Protein AF-A0A932DVB8-F1 (afdb_monomer_lite)

pLDDT: mean 96.09, std 4.43, range [71.62, 98.88]

Structure (mmCIF, N/CA/C/O backbone):
data_AF-A0A932DVB8-F1
#
_entry.id   AF-A0A932DVB8-F1
#
loop_
_atom_site.group_PDB
_atom_site.id
_atom_site.type_symbol
_atom_site.label_atom_id
_atom_site.label_alt_id
_atom_site.label_comp_id
_atom_site.label_asym_id
_atom_site.label_entity_id
_atom_site.label_seq_id
_atom_site.pdbx_PDB_ins_code
_atom_site.Cartn_x
_atom_site.Cartn_y
_atom_site.Cartn_z
_atom_site.occupancy
_atom_site.B_iso_or_equiv
_atom_site.auth_seq_id
_atom_site.auth_comp_id
_atom_site.auth_asym_id
_atom_site.auth_atom_id
_atom_site.pdbx_PDB_model_num
ATOM 1 N N . MET A 1 1 ? -3.482 -15.335 -3.501 1.00 71.62 1 MET A N 1
ATOM 2 C CA . MET A 1 1 ? -4.452 -14.245 -3.249 1.00 71.62 1 MET A CA 1
ATOM 3 C C . MET A 1 1 ? -5.624 -14.721 -2.405 1.00 71.62 1 MET A C 1
ATOM 5 O O . MET A 1 1 ? -5.949 -14.005 -1.475 1.00 71.62 1 MET A O 1
ATOM 9 N N . ALA A 1 2 ? -6.146 -15.940 -2.614 1.00 80.81 2 ALA A N 1
ATOM 10 C CA . ALA A 1 2 ? -7.164 -16.548 -1.741 1.00 80.81 2 ALA A CA 1
ATOM 11 C C . ALA A 1 2 ? -6.871 -16.395 -0.232 1.00 80.81 2 ALA A C 1
ATOM 13 O O . ALA A 1 2 ? -7.730 -15.919 0.501 1.00 80.81 2 ALA A O 1
ATOM 14 N N . ASP A 1 3 ? -5.639 -16.679 0.205 1.00 92.38 3 ASP A N 1
ATOM 15 C CA . ASP A 1 3 ? -5.261 -16.559 1.623 1.00 92.38 3 ASP A CA 1
ATOM 16 C C . ASP A 1 3 ? -5.314 -15.115 2.146 1.00 92.38 3 ASP A C 1
ATOM 18 O O . ASP A 1 3 ? -5.703 -14.876 3.283 1.00 92.38 3 ASP A O 1
ATOM 22 N N . GLN A 1 4 ? -4.958 -14.134 1.311 1.00 96.31 4 GLN A N 1
ATOM 23 C CA . GLN A 1 4 ? -5.010 -12.720 1.686 1.00 96.31 4 GLN A CA 1
ATOM 24 C C . GLN A 1 4 ? -6.457 -12.271 1.905 1.00 96.31 4 GLN A C 1
ATOM 26 O O . GLN A 1 4 ? -6.768 -11.655 2.920 1.00 96.31 4 GLN A O 1
ATOM 31 N N . THR A 1 5 ? -7.352 -12.611 0.979 1.00 96.81 5 THR A N 1
ATOM 32 C CA . THR A 1 5 ? -8.772 -12.274 1.110 1.00 96.81 5 THR A CA 1
ATOM 33 C C . THR A 1 5 ? -9.396 -12.967 2.320 1.00 96.81 5 THR A C 1
ATOM 35 O O . THR A 1 5 ? -10.077 -12.302 3.088 1.00 96.81 5 THR A O 1
ATOM 38 N N . ALA A 1 6 ? -9.087 -14.248 2.555 1.00 97.25 6 ALA A N 1
ATOM 39 C CA . ALA A 1 6 ? -9.586 -14.984 3.717 1.00 97.25 6 ALA A CA 1
ATOM 40 C C . ALA A 1 6 ? -9.165 -14.334 5.048 1.00 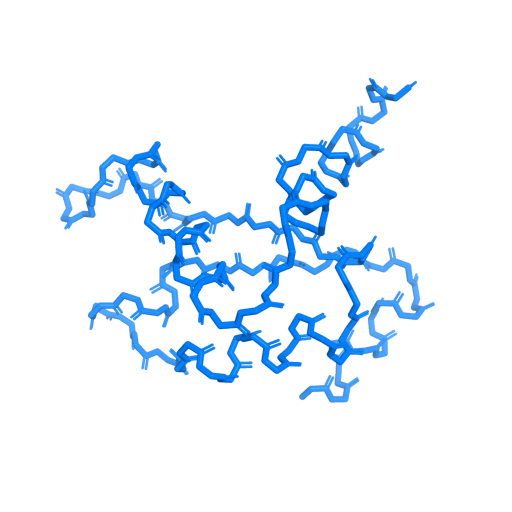97.25 6 ALA A C 1
ATOM 42 O O . ALA A 1 6 ? -10.007 -14.074 5.901 1.00 97.25 6 ALA A O 1
ATOM 43 N N . LEU A 1 7 ? -7.884 -13.978 5.197 1.00 97.88 7 LEU A N 1
ATOM 44 C CA . LEU A 1 7 ? -7.403 -13.268 6.388 1.00 97.88 7 LEU A CA 1
ATOM 45 C C . LEU A 1 7 ? -8.065 -11.893 6.543 1.00 97.88 7 LEU A C 1
ATOM 47 O O . LEU A 1 7 ? -8.409 -11.485 7.651 1.00 97.88 7 LEU A O 1
ATOM 51 N N . ALA A 1 8 ? -8.259 -11.175 5.436 1.00 97.62 8 ALA A N 1
ATOM 52 C CA . ALA A 1 8 ? -8.929 -9.881 5.444 1.00 97.62 8 ALA A CA 1
ATOM 53 C C . ALA A 1 8 ? -10.420 -9.991 5.819 1.00 97.62 8 ALA A C 1
ATOM 55 O O . ALA A 1 8 ? -10.962 -9.076 6.440 1.00 97.62 8 ALA A O 1
ATOM 56 N N . ASP A 1 9 ? -11.082 -11.096 5.472 1.00 97.38 9 ASP A N 1
ATOM 57 C CA . ASP A 1 9 ? -12.460 -11.399 5.879 1.00 97.38 9 ASP A CA 1
ATOM 58 C C . ASP A 1 9 ? -12.553 -11.732 7.380 1.00 97.38 9 ASP A C 1
ATOM 60 O O . ASP A 1 9 ? -13.554 -11.415 8.021 1.00 97.38 9 ASP A O 1
ATOM 64 N N . GLU A 1 10 ? -11.487 -12.281 7.970 1.00 97.75 10 GLU A N 1
ATOM 65 C CA . GLU A 1 10 ? -11.342 -12.480 9.421 1.00 97.75 10 GLU A CA 1
ATOM 66 C C . GLU A 1 10 ? -10.946 -11.197 10.182 1.00 97.75 10 GLU A C 1
ATOM 68 O O . GLU A 1 10 ? -10.812 -11.203 11.406 1.00 97.75 10 GLU A O 1
ATOM 73 N N . GLY A 1 11 ? -10.798 -10.071 9.476 1.00 96.44 11 GLY A N 1
ATOM 74 C CA . GLY A 1 11 ? -10.523 -8.759 10.063 1.00 96.44 11 GLY A CA 1
ATOM 75 C C . GLY A 1 11 ? -9.048 -8.363 10.092 1.00 96.44 11 GLY A C 1
ATOM 76 O O . GLY A 1 11 ? -8.717 -7.318 10.656 1.00 96.44 11 GLY A O 1
ATOM 77 N N . ALA A 1 12 ? -8.155 -9.142 9.474 1.00 97.44 12 ALA A N 1
ATOM 78 C CA . ALA A 1 12 ? -6.768 -8.726 9.310 1.00 97.44 12 ALA A CA 1
ATOM 79 C C . ALA A 1 12 ? -6.658 -7.518 8.364 1.00 97.44 12 ALA A C 1
ATOM 81 O O . ALA A 1 12 ? -7.365 -7.413 7.360 1.00 97.44 12 ALA A O 1
ATOM 82 N N . ILE A 1 13 ? -5.710 -6.627 8.653 1.00 98.00 13 ILE A N 1
ATOM 83 C CA . ILE A 1 13 ? -5.268 -5.593 7.716 1.00 98.00 13 ILE A CA 1
ATOM 84 C C . ILE A 1 13 ? -3.978 -6.068 7.063 1.00 98.00 13 ILE A C 1
ATOM 86 O O . ILE A 1 13 ? -3.046 -6.483 7.751 1.00 98.00 13 ILE A O 1
ATOM 90 N N . LEU A 1 14 ? -3.931 -6.024 5.734 1.00 97.94 14 LEU A N 1
ATOM 91 C CA . LEU A 1 14 ? -2.809 -6.560 4.981 1.00 97.94 14 LEU A CA 1
ATOM 92 C C . LEU A 1 14 ? -1.815 -5.482 4.588 1.00 97.94 14 LEU A C 1
ATOM 94 O O . LEU A 1 14 ? -2.137 -4.530 3.878 1.00 97.94 14 LEU A O 1
ATOM 98 N N . GLU A 1 15 ?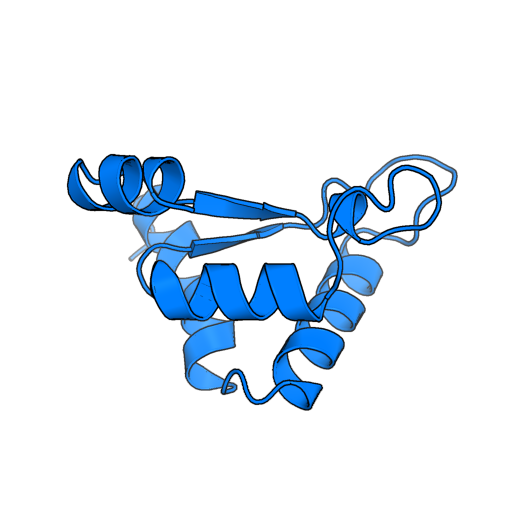 -0.570 -5.691 4.975 1.00 97.75 15 GLU A N 1
ATOM 99 C CA . GLU A 1 15 ? 0.538 -4.881 4.506 1.00 97.75 15 GLU A CA 1
ATOM 100 C C . GLU A 1 15 ? 0.843 -5.148 3.026 1.00 97.75 15 GLU A C 1
ATOM 102 O O . GLU A 1 15 ? 0.814 -6.283 2.537 1.00 97.75 15 GLU A O 1
ATOM 107 N N . LYS A 1 16 ? 1.133 -4.065 2.308 1.00 97.81 16 LYS A N 1
ATOM 108 C CA . LYS A 1 16 ? 1.709 -4.052 0.969 1.00 97.81 16 LYS A CA 1
ATOM 109 C C . LYS A 1 16 ? 3.075 -3.408 1.086 1.00 97.81 16 LYS A C 1
ATOM 111 O O . LYS A 1 16 ? 3.176 -2.218 1.371 1.00 97.81 16 LYS A O 1
ATOM 116 N N . ASP A 1 17 ? 4.100 -4.219 0.896 1.00 96.44 17 ASP A N 1
ATOM 117 C CA . ASP A 1 17 ? 5.477 -3.830 1.154 1.00 96.44 17 ASP A CA 1
ATOM 118 C C . ASP A 1 17 ? 6.222 -3.502 -0.148 1.00 96.44 17 ASP A C 1
ATOM 120 O O . ASP A 1 17 ? 6.338 -4.341 -1.049 1.00 96.44 17 ASP A O 1
ATOM 124 N N . MET A 1 18 ? 6.750 -2.278 -0.236 1.00 95.69 18 MET A N 1
ATOM 125 C CA . MET A 1 18 ? 7.582 -1.813 -1.350 1.00 95.69 18 MET A CA 1
ATOM 126 C C . MET A 1 18 ? 8.859 -2.644 -1.520 1.00 95.69 18 MET A C 1
ATOM 128 O O . MET A 1 18 ? 9.323 -2.810 -2.651 1.00 95.69 18 MET A O 1
ATOM 132 N N . ASN A 1 19 ? 9.445 -3.179 -0.445 1.00 95.06 19 ASN A N 1
ATOM 133 C CA . ASN A 1 19 ? 10.700 -3.923 -0.538 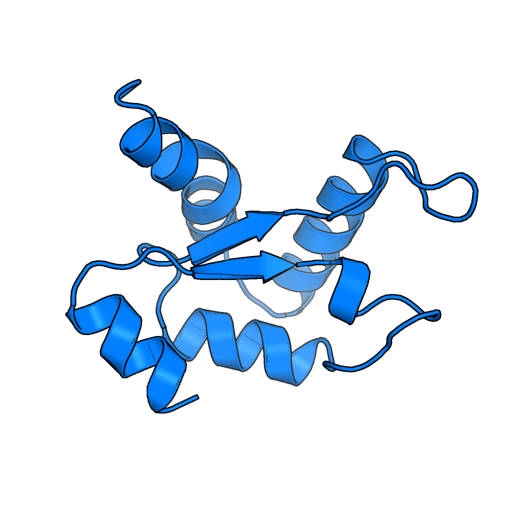1.00 95.06 19 ASN A CA 1
ATOM 134 C C . ASN A 1 19 ? 10.564 -5.176 -1.422 1.00 95.06 19 ASN A C 1
ATOM 136 O O . ASN A 1 19 ? 11.479 -5.504 -2.178 1.00 95.06 19 ASN A O 1
ATOM 140 N N . THR A 1 20 ? 9.375 -5.791 -1.460 1.00 95.50 20 THR A N 1
ATOM 141 C CA . THR A 1 20 ? 9.060 -6.919 -2.361 1.00 95.50 20 THR A CA 1
ATOM 142 C C . THR A 1 20 ? 9.129 -6.582 -3.856 1.00 95.50 20 THR A C 1
ATOM 144 O O . THR A 1 20 ? 9.373 -7.477 -4.671 1.00 95.50 20 THR A O 1
ATOM 147 N N . LEU A 1 21 ? 8.947 -5.307 -4.223 1.00 94.88 21 LEU A N 1
ATOM 148 C CA . LEU A 1 21 ? 9.062 -4.807 -5.599 1.00 94.88 21 LEU A CA 1
ATOM 149 C C . LEU A 1 21 ? 10.513 -4.462 -5.966 1.00 94.88 21 LEU A C 1
ATOM 151 O O . LEU A 1 21 ? 10.868 -4.421 -7.144 1.00 94.88 21 LEU A O 1
ATOM 155 N N . GLY A 1 22 ? 11.341 -4.165 -4.961 1.00 88.00 22 GLY A N 1
ATOM 156 C CA . GLY A 1 22 ? 12.698 -3.666 -5.135 1.00 88.00 22 GLY A CA 1
ATOM 157 C C . GLY A 1 22 ? 13.671 -4.729 -5.663 1.00 88.00 22 GLY A C 1
ATOM 158 O O . GLY A 1 22 ? 13.481 -5.918 -5.407 1.00 88.00 22 GLY A O 1
ATOM 159 N N . PRO A 1 23 ? 14.761 -4.326 -6.346 1.00 86.12 23 PRO A N 1
ATOM 160 C CA . PRO A 1 23 ? 15.722 -5.245 -6.958 1.00 86.12 23 PRO A CA 1
ATOM 161 C C . PRO A 1 23 ? 16.268 -6.368 -6.067 1.00 86.12 23 PRO A C 1
ATOM 163 O O . PRO A 1 23 ? 16.471 -7.459 -6.599 1.00 86.12 23 PRO A O 1
ATOM 166 N N . PRO A 1 24 ? 16.535 -6.168 -4.759 1.00 86.19 24 PRO A N 1
ATOM 167 C CA . PRO A 1 24 ? 17.174 -7.233 -3.997 1.00 86.19 24 PRO A CA 1
ATOM 168 C C . PRO A 1 24 ? 16.214 -8.370 -3.593 1.00 86.19 24 PRO A C 1
ATOM 170 O O . PRO A 1 24 ? 16.691 -9.431 -3.198 1.00 86.19 24 PRO A O 1
ATOM 173 N N . TRP A 1 25 ? 14.895 -8.197 -3.764 1.00 91.00 25 TRP A N 1
ATOM 174 C CA . TRP A 1 25 ? 13.890 -9.249 -3.568 1.00 91.00 25 TRP A CA 1
ATOM 175 C C . TRP A 1 25 ? 13.170 -9.554 -4.874 1.00 91.00 25 TRP A C 1
ATOM 177 O O . TRP A 1 25 ? 13.208 -10.691 -5.342 1.00 91.00 25 TRP A O 1
ATOM 187 N N . HIS A 1 26 ? 12.521 -8.538 -5.451 1.00 91.62 26 HIS A N 1
ATOM 188 C CA . HIS A 1 26 ? 11.767 -8.607 -6.702 1.00 91.62 26 HIS A CA 1
ATOM 189 C C . HIS A 1 26 ? 10.858 -9.849 -6.775 1.00 91.62 26 HIS A C 1
ATOM 191 O O . HIS A 1 26 ? 10.735 -10.519 -7.801 1.00 91.62 26 HIS A O 1
ATOM 197 N N . SER A 1 27 ? 10.250 -10.189 -5.636 1.00 95.56 27 SER A N 1
ATOM 198 C CA . SER A 1 27 ? 9.415 -11.377 -5.460 1.00 95.56 27 SER A CA 1
ATOM 199 C C . SER A 1 27 ? 7.976 -11.138 -5.917 1.00 95.56 27 SER A C 1
ATOM 201 O O . SER A 1 27 ? 7.221 -12.092 -6.113 1.00 95.56 27 SER A O 1
ATOM 203 N N . VAL A 1 28 ? 7.597 -9.872 -6.111 1.00 96.31 28 VAL A N 1
ATOM 204 C CA . VAL A 1 28 ? 6.276 -9.435 -6.564 1.00 96.31 28 VAL A CA 1
ATOM 205 C C . VAL A 1 28 ? 6.453 -8.391 -7.666 1.00 96.31 28 VAL A C 1
ATOM 207 O O . VAL A 1 28 ? 7.295 -7.503 -7.567 1.00 96.31 28 VAL A O 1
ATOM 210 N N . THR A 1 29 ? 5.651 -8.477 -8.728 1.00 96.81 29 THR A N 1
ATOM 211 C CA . THR A 1 29 ? 5.588 -7.420 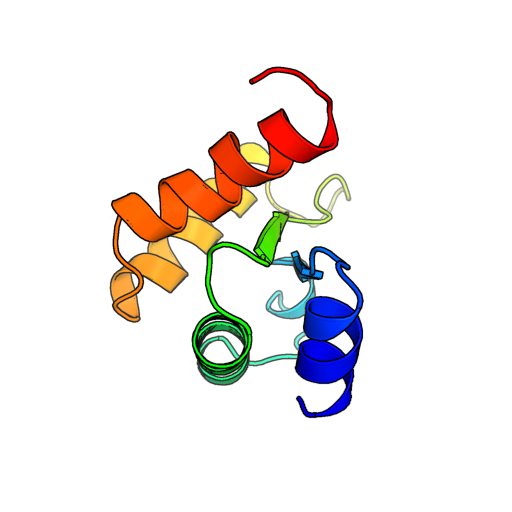-9.748 1.00 96.81 29 THR A CA 1
ATOM 212 C C . THR A 1 29 ? 4.618 -6.320 -9.324 1.00 96.81 29 THR A C 1
ATOM 214 O O . THR A 1 29 ? 3.659 -6.574 -8.592 1.00 96.81 29 THR A O 1
ATOM 217 N N . LEU A 1 30 ? 4.802 -5.101 -9.841 1.00 96.94 30 LEU A N 1
ATOM 218 C CA . LEU A 1 30 ? 3.875 -3.995 -9.576 1.00 96.94 30 LEU A CA 1
ATOM 219 C C . LEU A 1 30 ? 2.426 -4.350 -9.957 1.00 96.94 30 LEU A C 1
ATOM 221 O O . LEU A 1 30 ? 1.510 -4.112 -9.174 1.00 96.94 30 LEU A O 1
ATOM 225 N N . ASP A 1 31 ? 2.217 -4.989 -11.109 1.00 97.56 31 ASP A N 1
ATOM 226 C CA . ASP A 1 31 ? 0.887 -5.427 -11.551 1.00 97.56 31 ASP A CA 1
ATOM 227 C C . ASP A 1 31 ? 0.256 -6.425 -10.571 1.00 97.56 31 ASP A C 1
ATOM 229 O O . ASP A 1 31 ? -0.931 -6.329 -10.252 1.00 97.56 31 ASP A O 1
ATOM 233 N N . ALA A 1 32 ? 1.045 -7.375 -10.056 1.00 97.31 32 ALA A N 1
ATOM 234 C CA . ALA A 1 32 ? 0.571 -8.331 -9.062 1.00 97.31 32 ALA A CA 1
ATOM 235 C C . ALA A 1 32 ? 0.236 -7.642 -7.731 1.00 97.31 32 ALA A C 1
ATOM 237 O O . ALA A 1 32 ? -0.777 -7.975 -7.118 1.00 97.31 32 ALA A O 1
ATOM 238 N N . MET A 1 33 ? 1.032 -6.655 -7.311 1.00 97.94 33 MET A N 1
ATOM 239 C CA . MET A 1 33 ? 0.767 -5.843 -6.121 1.00 97.94 33 MET A CA 1
ATOM 240 C C . MET A 1 33 ? -0.549 -5.069 -6.251 1.00 97.94 33 MET A C 1
ATOM 242 O O . MET A 1 33 ? -1.412 -5.156 -5.378 1.00 97.94 33 MET A O 1
ATOM 246 N N . VAL A 1 34 ? -0.748 -4.364 -7.366 1.00 98.19 34 VAL A N 1
ATOM 247 C CA . VAL A 1 34 ? -1.964 -3.575 -7.616 1.00 98.19 34 VAL A CA 1
ATOM 248 C C . VAL A 1 34 ? -3.185 -4.480 -7.747 1.00 98.19 34 VAL A C 1
ATOM 250 O O . VAL A 1 34 ? -4.239 -4.176 -7.187 1.00 98.19 34 VAL A O 1
ATOM 253 N N . LYS A 1 35 ? -3.052 -5.637 -8.407 1.00 98.12 35 LYS A N 1
ATOM 254 C CA . LYS A 1 35 ? -4.109 -6.653 -8.426 1.00 98.12 35 LYS A CA 1
ATOM 255 C C . LYS A 1 35 ? -4.465 -7.111 -7.009 1.00 98.12 35 LYS A C 1
ATOM 257 O O . LYS A 1 35 ? -5.648 -7.193 -6.695 1.00 98.12 35 LYS A O 1
ATOM 262 N N . ALA A 1 36 ? -3.470 -7.344 -6.150 1.00 98.00 36 ALA A N 1
ATOM 263 C CA . ALA A 1 36 ? -3.692 -7.744 -4.760 1.00 98.00 36 ALA A CA 1
ATOM 264 C C . ALA A 1 36 ? -4.457 -6.671 -3.980 1.00 98.00 36 ALA A C 1
ATOM 266 O O . ALA A 1 36 ? -5.391 -6.992 -3.253 1.00 98.00 36 ALA A O 1
ATOM 267 N N . ILE A 1 37 ? -4.070 -5.401 -4.141 1.00 98.44 37 ILE A N 1
ATOM 268 C CA . ILE A 1 37 ? -4.747 -4.256 -3.518 1.00 98.44 37 ILE A CA 1
ATOM 269 C C . ILE A 1 37 ? -6.210 -4.194 -3.956 1.00 98.44 37 ILE A C 1
ATOM 271 O O . ILE A 1 37 ? -7.083 -4.008 -3.115 1.00 98.44 37 ILE A O 1
ATOM 275 N N . ARG A 1 38 ? -6.498 -4.380 -5.248 1.00 98.31 38 ARG A N 1
ATOM 276 C CA . ARG A 1 38 ? -7.873 -4.340 -5.770 1.00 98.31 38 ARG A CA 1
ATOM 277 C C . ARG A 1 38 ? -8.718 -5.527 -5.312 1.00 98.31 38 ARG A C 1
ATOM 279 O O . ARG A 1 38 ? -9.888 -5.342 -5.005 1.00 98.31 38 ARG A O 1
ATOM 286 N N . GLU A 1 39 ? -8.140 -6.725 -5.264 1.00 97.75 39 GLU A N 1
ATOM 287 C CA . GLU A 1 39 ? -8.841 -7.944 -4.840 1.00 97.75 39 GLU A CA 1
ATOM 288 C C . GLU A 1 39 ? -9.149 -7.930 -3.335 1.00 97.75 39 GLU A C 1
ATOM 290 O O . GLU A 1 39 ? -10.266 -8.234 -2.923 1.00 97.75 39 GLU A O 1
ATOM 295 N N . VAL A 1 40 ? -8.183 -7.511 -2.513 1.00 98.19 40 VAL A N 1
ATOM 296 C CA . VAL A 1 40 ? -8.362 -7.375 -1.059 1.00 98.19 40 VAL A CA 1
ATOM 297 C C . VAL A 1 40 ? -9.177 -6.126 -0.720 1.00 98.19 40 VAL A C 1
ATOM 299 O O . VAL A 1 40 ? -9.954 -6.130 0.228 1.00 98.19 40 VAL A O 1
ATOM 302 N N . GLY A 1 41 ? -9.060 -5.058 -1.496 1.00 98.25 41 GLY A N 1
ATOM 303 C CA . GLY A 1 41 ? -9.707 -3.778 -1.240 1.00 98.25 41 GLY A CA 1
ATOM 304 C C . GLY A 1 41 ? -8.816 -2.821 -0.427 1.00 98.25 41 GLY A C 1
ATOM 305 O O . GLY A 1 41 ? -8.273 -3.216 0.612 1.00 98.25 41 GLY A O 1
ATOM 306 N N . PRO A 1 42 ? -8.705 -1.537 -0.826 1.00 98.56 42 PRO A N 1
ATOM 307 C CA . PRO A 1 42 ? -7.862 -0.546 -0.147 1.00 98.56 42 PRO A CA 1
ATOM 308 C C . PRO A 1 42 ? -8.182 -0.343 1.341 1.00 98.56 42 PRO A C 1
ATOM 310 O O . PRO A 1 42 ? -7.274 -0.185 2.148 1.00 98.56 42 PRO A O 1
ATOM 313 N N . ALA A 1 43 ? -9.452 -0.435 1.750 1.00 98.31 43 ALA A N 1
ATOM 314 C CA . ALA A 1 43 ? -9.875 -0.307 3.154 1.00 98.31 43 ALA A CA 1
ATOM 315 C C . ALA A 1 43 ? -9.344 -1.419 4.087 1.00 98.31 43 ALA A C 1
ATOM 317 O O . ALA A 1 43 ? -9.473 -1.328 5.310 1.00 98.31 43 ALA A O 1
ATOM 318 N N . ARG A 1 44 ? -8.763 -2.477 3.511 1.00 98.31 44 ARG A N 1
ATOM 319 C CA . ARG A 1 44 ? -8.173 -3.619 4.221 1.00 98.31 44 ARG A CA 1
ATOM 320 C C . ARG A 1 44 ? -6.665 -3.734 3.985 1.00 98.31 44 ARG A C 1
ATOM 322 O O . ARG A 1 44 ? -6.075 -4.762 4.303 1.00 98.31 44 ARG A O 1
ATOM 329 N N . CYS A 1 45 ? -6.041 -2.694 3.428 1.00 98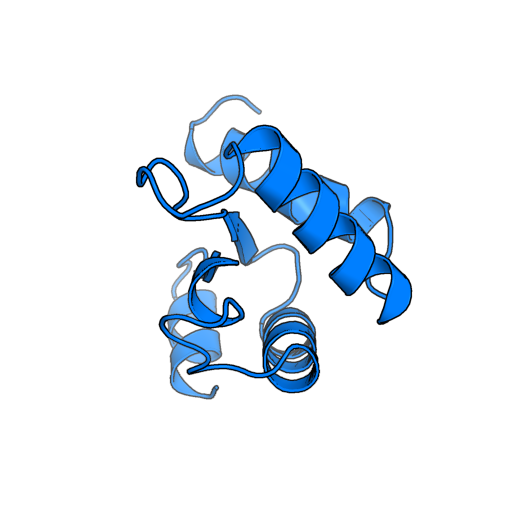.69 45 CYS A N 1
ATOM 330 C CA . CYS A 1 45 ? -4.615 -2.664 3.120 1.00 98.69 45 CYS A CA 1
ATOM 331 C C . CYS A 1 45 ? -3.900 -1.491 3.805 1.00 98.69 45 CYS A C 1
ATOM 333 O O . CYS A 1 45 ? -4.484 -0.425 3.993 1.00 98.69 45 CYS A O 1
ATOM 335 N N . VAL A 1 46 ? -2.611 -1.658 4.096 1.00 98.56 46 VAL A N 1
ATOM 336 C CA . VAL A 1 46 ? -1.690 -0.548 4.395 1.00 98.56 46 VAL A CA 1
ATOM 337 C C . VAL A 1 46 ? -0.506 -0.581 3.444 1.00 98.56 46 VAL A C 1
ATOM 339 O O . VAL A 1 46 ? -0.097 -1.663 3.025 1.00 98.56 46 VAL A O 1
ATOM 342 N N . LEU A 1 47 ? 0.044 0.583 3.094 1.00 98.50 47 LEU A N 1
ATOM 343 C CA . LEU A 1 47 ? 1.302 0.641 2.346 1.00 98.50 47 LEU A CA 1
ATOM 344 C C . LEU A 1 47 ? 2.459 0.894 3.307 1.00 98.50 47 LEU A C 1
ATOM 346 O O . LEU A 1 47 ? 2.430 1.845 4.088 1.00 98.50 47 LEU A O 1
ATOM 350 N N . ALA A 1 48 ? 3.491 0.073 3.196 1.00 97.62 48 ALA A N 1
ATOM 351 C CA . ALA A 1 48 ? 4.732 0.209 3.934 1.00 97.62 48 ALA A CA 1
ATOM 352 C C . ALA A 1 48 ? 5.917 0.015 2.988 1.00 97.62 48 ALA A C 1
ATOM 354 O O . ALA A 1 48 ? 5.760 -0.409 1.840 1.00 97.62 48 ALA A O 1
ATOM 355 N N . THR A 1 49 ? 7.109 0.386 3.452 1.00 96.50 49 THR A N 1
ATOM 356 C CA . THR A 1 49 ? 8.316 0.283 2.623 1.00 96.50 49 THR A CA 1
ATOM 357 C C . THR A 1 49 ? 9.267 -0.821 3.028 1.00 96.50 49 THR A C 1
ATOM 359 O O . THR A 1 49 ? 10.086 -1.199 2.199 1.00 96.50 49 THR A O 1
ATOM 362 N N . ASP A 1 50 ? 9.231 -1.225 4.301 1.00 95.38 50 ASP A N 1
ATOM 363 C CA . ASP A 1 50 ? 10.287 -2.003 4.956 1.00 95.38 50 ASP A CA 1
ATOM 364 C C . ASP A 1 50 ? 11.702 -1.445 4.686 1.00 95.38 50 ASP A C 1
ATOM 366 O O . ASP A 1 50 ? 12.689 -2.171 4.629 1.00 95.38 50 ASP A O 1
ATOM 370 N N . TYR A 1 51 ? 11.825 -0.129 4.473 1.00 95.44 51 TYR A N 1
ATOM 371 C CA . TYR A 1 51 ? 13.106 0.532 4.228 1.00 95.44 51 TYR A CA 1
ATOM 372 C C . TYR A 1 51 ? 13.750 1.017 5.528 1.00 95.44 51 TYR A C 1
ATOM 374 O O . TYR A 1 51 ? 13.102 1.244 6.548 1.00 95.44 51 TYR A O 1
ATOM 382 N N . GLY A 1 52 ? 15.064 1.223 5.461 1.00 93.25 52 GLY A N 1
ATOM 383 C CA . GLY A 1 52 ? 15.927 1.556 6.599 1.00 93.25 52 GLY A CA 1
ATOM 384 C C . GLY A 1 52 ? 17.304 0.898 6.498 1.00 93.25 52 GLY A C 1
ATOM 385 O O . GLY A 1 52 ? 18.220 1.236 7.245 1.00 93.25 52 GLY A O 1
ATOM 386 N N . GLN A 1 53 ? 17.469 -0.025 5.548 1.00 93.62 53 GLN A N 1
ATOM 387 C CA . GLN A 1 53 ? 18.744 -0.637 5.209 1.00 93.62 53 GLN A CA 1
ATOM 388 C C . GLN A 1 53 ? 19.627 0.354 4.441 1.00 93.62 53 GLN A C 1
ATOM 390 O O . GLN A 1 53 ? 19.143 1.176 3.669 1.00 93.62 53 GLN A O 1
ATOM 395 N N . LEU A 1 54 ? 20.946 0.210 4.586 1.00 92.94 54 LEU A N 1
ATOM 396 C CA . LEU A 1 54 ? 21.943 1.087 3.956 1.00 92.94 54 LEU A CA 1
ATOM 397 C C . LEU A 1 54 ? 21.826 1.177 2.421 1.00 92.94 54 LEU A C 1
ATOM 399 O O . LEU A 1 54 ? 22.218 2.179 1.834 1.00 92.94 54 LEU A O 1
ATOM 403 N N . HIS A 1 55 ? 21.337 0.119 1.774 1.00 90.00 55 HIS A N 1
ATOM 404 C CA . HIS A 1 55 ? 21.246 0.023 0.316 1.00 90.00 55 HIS A CA 1
ATOM 405 C C . HIS A 1 55 ? 19.894 0.481 -0.251 1.00 90.00 55 HIS A C 1
ATOM 407 O O . HIS A 1 55 ? 19.745 0.547 -1.471 1.00 90.00 55 HIS A O 1
ATOM 413 N N . SER A 1 56 ? 18.919 0.777 0.608 1.00 92.69 56 SER A N 1
ATOM 414 C CA . SER A 1 56 ? 17.587 1.228 0.207 1.00 92.69 56 SER A CA 1
ATOM 415 C C . SER A 1 56 ? 17.530 2.761 0.194 1.00 92.69 56 SER A C 1
ATOM 417 O O . SER A 1 56 ? 18.268 3.415 0.937 1.00 92.69 56 SER A O 1
ATOM 419 N N . PRO A 1 57 ? 16.648 3.375 -0.616 1.00 92.81 57 PRO A N 1
ATOM 420 C CA . PRO A 1 57 ? 16.286 4.778 -0.439 1.00 92.81 57 PRO A CA 1
ATOM 421 C C . PRO A 1 57 ? 15.826 5.068 0.997 1.00 92.81 57 PRO A C 1
ATOM 423 O O . PRO A 1 57 ? 15.464 4.159 1.748 1.00 92.81 57 PRO A O 1
ATOM 426 N N . SER A 1 58 ? 15.767 6.349 1.374 1.00 96.44 58 SER A N 1
ATOM 427 C CA . SER A 1 58 ? 15.138 6.707 2.649 1.00 96.44 58 SER A CA 1
ATOM 428 C C . SER A 1 58 ? 13.682 6.207 2.672 1.00 96.44 58 SER A C 1
ATOM 430 O O . SER A 1 58 ? 13.030 6.198 1.622 1.00 96.44 58 SER A O 1
ATOM 432 N N . PRO A 1 59 ? 13.131 5.825 3.837 1.00 96.69 59 PRO A N 1
ATOM 433 C CA . PRO A 1 59 ? 11.752 5.335 3.914 1.00 96.69 59 PRO A CA 1
ATOM 434 C C . PRO A 1 59 ? 10.723 6.325 3.353 1.00 96.69 59 PRO A C 1
ATOM 436 O O . PRO A 1 59 ? 9.750 5.924 2.721 1.00 96.69 59 PRO A O 1
ATOM 439 N N . VAL A 1 60 ? 10.973 7.628 3.520 1.00 97.00 60 VAL A N 1
ATOM 440 C CA . VAL A 1 60 ? 10.119 8.694 2.977 1.00 97.00 60 VAL A CA 1
ATOM 441 C C . VAL A 1 60 ? 10.132 8.684 1.448 1.00 97.00 60 VAL A C 1
ATOM 443 O O . VAL A 1 60 ? 9.072 8.708 0.824 1.00 97.00 60 VAL A O 1
ATOM 446 N N . GLU A 1 61 ? 11.314 8.595 0.834 1.00 97.12 61 GLU A N 1
ATOM 447 C CA . GLU A 1 61 ? 11.430 8.525 -0.626 1.00 97.12 61 GLU A CA 1
ATOM 448 C C . GLU A 1 61 ? 10.865 7.214 -1.180 1.00 97.12 61 GLU A C 1
ATOM 450 O O . GLU A 1 61 ? 10.181 7.227 -2.202 1.00 97.12 61 GLU A O 1
ATOM 455 N N . GLY A 1 62 ? 11.084 6.094 -0.486 1.00 96.44 62 GLY A N 1
ATOM 456 C CA . GLY A 1 62 ? 10.500 4.801 -0.838 1.00 96.44 62 GLY A CA 1
ATOM 457 C C . GLY A 1 62 ? 8.974 4.843 -0.873 1.00 96.44 62 GLY A C 1
ATOM 458 O O . GLY A 1 62 ? 8.371 4.401 -1.851 1.00 96.44 62 GLY A O 1
ATOM 459 N N . LEU A 1 63 ? 8.345 5.442 0.144 1.00 9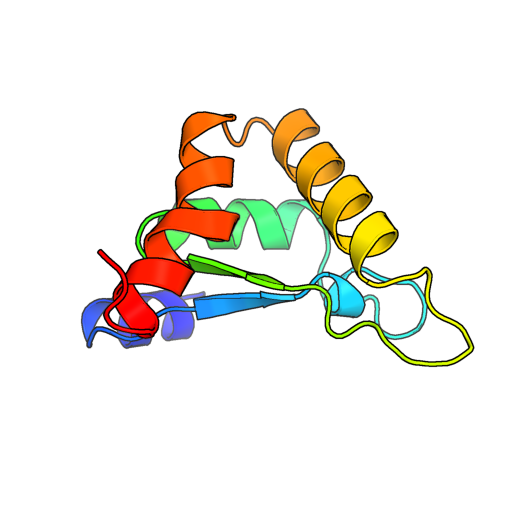8.00 63 LEU A N 1
ATOM 460 C CA . LEU A 1 63 ? 6.889 5.546 0.213 1.00 98.00 63 LEU A CA 1
ATOM 461 C C . LEU A 1 63 ? 6.353 6.477 -0.879 1.00 98.00 63 LEU A C 1
ATOM 463 O O . LEU A 1 63 ? 5.366 6.146 -1.532 1.00 98.00 63 LEU A O 1
ATOM 467 N N . ARG A 1 64 ? 7.035 7.600 -1.141 1.00 98.25 64 ARG A N 1
ATOM 468 C CA . ARG A 1 64 ? 6.691 8.518 -2.238 1.00 98.25 64 ARG A CA 1
ATOM 469 C C . ARG A 1 64 ? 6.722 7.815 -3.598 1.00 98.25 64 ARG A C 1
ATOM 471 O O . ARG A 1 64 ? 5.803 7.990 -4.395 1.00 98.25 64 ARG A O 1
ATOM 478 N N . ILE A 1 65 ? 7.759 7.019 -3.862 1.00 97.50 65 ILE A N 1
ATOM 479 C CA . ILE A 1 65 ? 7.879 6.231 -5.097 1.00 97.50 65 ILE A CA 1
ATOM 480 C C . ILE A 1 65 ? 6.758 5.195 -5.172 1.00 97.50 65 ILE A C 1
ATOM 482 O O . ILE A 1 65 ? 6.103 5.091 -6.206 1.00 97.50 65 ILE A O 1
ATOM 486 N N . PHE A 1 66 ? 6.505 4.462 -4.087 1.00 98.06 66 PHE A N 1
ATOM 487 C CA . PHE A 1 66 ? 5.480 3.425 -4.079 1.00 98.06 66 PHE A CA 1
ATOM 488 C C . PHE A 1 66 ? 4.079 3.998 -4.336 1.00 98.06 66 PHE A C 1
ATOM 490 O O . PHE A 1 66 ? 3.332 3.465 -5.155 1.00 98.06 66 PHE A O 1
ATOM 497 N N . ILE A 1 67 ? 3.759 5.137 -3.714 1.00 98.62 67 ILE A N 1
ATOM 498 C CA . ILE A 1 67 ? 2.525 5.882 -3.976 1.00 98.62 67 ILE A CA 1
ATOM 499 C C . ILE A 1 67 ? 2.428 6.255 -5.457 1.00 98.62 67 ILE A C 1
ATOM 501 O O . ILE A 1 67 ? 1.402 5.974 -6.074 1.00 98.62 67 ILE A O 1
ATOM 505 N N . GLN A 1 68 ? 3.486 6.826 -6.047 1.00 98.62 68 GLN A N 1
ATOM 506 C CA . GLN A 1 68 ? 3.471 7.196 -7.464 1.00 98.62 68 GLN A CA 1
ATOM 507 C C . GLN A 1 68 ? 3.215 5.979 -8.359 1.00 98.62 68 GLN A C 1
ATOM 509 O O . GLN A 1 68 ? 2.362 6.042 -9.235 1.00 98.62 68 GLN A O 1
ATOM 514 N N . LEU A 1 69 ? 3.893 4.854 -8.118 1.00 98.12 69 LEU A N 1
ATOM 515 C CA . LEU A 1 69 ? 3.695 3.629 -8.897 1.00 98.12 69 LEU A CA 1
ATOM 516 C C . LEU A 1 69 ? 2.247 3.120 -8.824 1.00 98.12 69 LEU A C 1
ATOM 518 O O . LEU A 1 69 ? 1.693 2.698 -9.835 1.00 98.12 69 LEU A O 1
ATOM 522 N N . CYS A 1 70 ? 1.618 3.179 -7.649 1.00 98.56 70 CYS A N 1
ATOM 523 C CA . CYS A 1 70 ? 0.212 2.813 -7.484 1.00 98.56 70 CYS A CA 1
ATOM 524 C C . CYS A 1 70 ? -0.738 3.781 -8.212 1.00 98.56 70 CYS A C 1
ATOM 526 O O . CYS A 1 70 ? -1.698 3.324 -8.837 1.00 98.56 70 CYS A O 1
ATOM 528 N N . LEU A 1 71 ? -0.462 5.090 -8.167 1.00 98.75 71 LEU A N 1
ATOM 529 C CA . LEU A 1 71 ? -1.236 6.115 -8.880 1.00 98.75 71 LEU A CA 1
ATOM 530 C C . LEU A 1 71 ? -1.185 5.903 -10.401 1.00 98.75 71 LEU A C 1
ATOM 532 O O . LEU A 1 71 ? -2.229 5.903 -11.051 1.00 98.75 71 LEU A O 1
ATOM 536 N N . GLU A 1 72 ? 0.000 5.641 -10.962 1.00 98.62 72 GLU A N 1
ATOM 537 C CA . GLU A 1 72 ? 0.174 5.343 -12.397 1.00 98.62 72 GLU A CA 1
ATOM 538 C C . GLU A 1 72 ? -0.589 4.080 -12.833 1.00 98.62 72 GLU A C 1
ATOM 540 O O . GLU A 1 72 ? -0.979 3.943 -13.990 1.00 98.62 72 GLU A O 1
ATOM 545 N N . GLN A 1 73 ? -0.861 3.170 -11.894 1.00 98.31 73 GLN A N 1
ATOM 546 C CA . GLN A 1 73 ? -1.642 1.948 -12.114 1.00 98.31 73 GLN A CA 1
ATOM 547 C C . GLN A 1 73 ? -3.137 2.115 -11.784 1.00 98.31 73 GLN A C 1
ATOM 549 O O . GLN A 1 73 ? -3.906 1.145 -11.722 1.00 98.31 73 GLN A O 1
ATOM 554 N N . GLY A 1 74 ? -3.575 3.356 -11.573 1.00 98.31 74 GLY A N 1
ATOM 555 C CA . GLY A 1 74 ? -4.973 3.725 -11.403 1.00 98.31 74 GLY A CA 1
ATOM 556 C C . GLY A 1 74 ? -5.557 3.431 -10.023 1.00 98.31 74 GLY A C 1
ATOM 557 O O . GLY A 1 74 ? -6.777 3.343 -9.915 1.00 98.31 74 GLY A O 1
ATOM 558 N N . ILE A 1 75 ? -4.731 3.255 -8.985 1.00 98.69 75 ILE A N 1
ATOM 559 C CA . ILE A 1 75 ? -5.203 3.438 -7.604 1.00 98.69 75 ILE A CA 1
ATOM 560 C C . ILE A 1 75 ? -5.437 4.936 -7.400 1.00 98.69 75 ILE A C 1
ATOM 562 O O . ILE A 1 75 ? -4.600 5.752 -7.774 1.00 98.69 75 ILE A O 1
ATOM 566 N N . THR A 1 76 ? -6.579 5.318 -6.845 1.00 98.81 76 THR A N 1
ATOM 567 C CA . THR A 1 76 ? -6.948 6.729 -6.687 1.00 98.81 76 THR A CA 1
ATOM 568 C C . THR A 1 76 ? -6.252 7.374 -5.488 1.00 98.81 76 THR A C 1
ATOM 570 O O . THR A 1 76 ? -5.884 6.703 -4.528 1.00 98.81 76 THR A O 1
ATOM 573 N N . GLU A 1 77 ? -6.125 8.703 -5.492 1.00 98.69 77 GLU A N 1
ATOM 574 C CA . GLU A 1 77 ? -5.573 9.454 -4.353 1.00 98.69 77 GLU A CA 1
ATOM 575 C C . GLU A 1 77 ? -6.343 9.191 -3.047 1.00 98.69 77 GLU A C 1
ATOM 577 O O . GLU A 1 77 ? -5.736 9.059 -1.984 1.00 98.69 77 GLU A O 1
ATOM 582 N N . ALA A 1 78 ? -7.670 9.046 -3.127 1.00 98.81 78 ALA A N 1
ATOM 583 C CA . ALA A 1 78 ? -8.502 8.702 -1.978 1.00 98.81 78 ALA A CA 1
ATOM 584 C C . ALA A 1 78 ? -8.147 7.316 -1.416 1.00 98.81 78 ALA A C 1
ATOM 586 O O . ALA A 1 78 ? -7.937 7.174 -0.215 1.00 98.81 78 ALA A O 1
ATOM 587 N N . GLU A 1 79 ? -7.999 6.307 -2.278 1.00 98.88 79 GLU A N 1
ATOM 588 C CA . GLU A 1 79 ? -7.586 4.961 -1.862 1.00 98.88 79 GLU A CA 1
ATOM 589 C C . GLU A 1 79 ? -6.158 4.943 -1.302 1.00 98.88 79 GLU A C 1
ATOM 591 O O . GLU A 1 79 ? -5.894 4.243 -0.323 1.00 98.88 79 GLU A O 1
ATOM 596 N N . ILE A 1 80 ? -5.243 5.739 -1.872 1.00 98.81 80 ILE A N 1
ATOM 597 C CA . ILE A 1 80 ? -3.907 5.945 -1.302 1.00 98.81 80 ILE A CA 1
ATOM 598 C C . ILE A 1 80 ? -4.029 6.504 0.113 1.00 98.81 80 ILE A C 1
ATOM 600 O O . ILE A 1 80 ? -3.460 5.918 1.031 1.00 98.81 80 ILE A O 1
ATOM 604 N N . ARG A 1 81 ? -4.791 7.587 0.314 1.00 98.62 81 ARG A N 1
ATOM 605 C CA . ARG A 1 81 ? -4.995 8.200 1.635 1.00 98.62 81 ARG A CA 1
ATOM 606 C C . ARG A 1 81 ? -5.535 7.190 2.645 1.00 98.62 81 ARG A C 1
ATOM 608 O O . ARG A 1 81 ? -5.031 7.129 3.769 1.00 98.62 81 ARG A O 1
ATOM 615 N N . THR A 1 82 ? -6.487 6.359 2.231 1.00 98.81 82 THR A N 1
ATOM 616 C CA . THR A 1 82 ? -7.008 5.276 3.065 1.00 98.81 82 THR A CA 1
ATOM 617 C C . THR A 1 82 ? -5.904 4.309 3.498 1.00 98.81 82 THR A C 1
ATOM 619 O O . THR A 1 82 ? -5.785 4.014 4.685 1.00 98.81 82 THR A O 1
ATOM 622 N N . MET A 1 83 ? -5.047 3.860 2.578 1.00 98.75 83 MET A N 1
ATOM 623 C CA . MET A 1 83 ? -4.000 2.879 2.890 1.00 98.75 83 MET A CA 1
ATOM 624 C C . MET A 1 83 ? -2.789 3.454 3.642 1.00 98.75 83 MET A C 1
ATOM 626 O O . MET A 1 83 ? -2.142 2.716 4.382 1.00 98.75 83 MET A O 1
ATOM 630 N N . VAL A 1 84 ? -2.447 4.735 3.467 1.00 98.31 84 VAL A N 1
ATOM 631 C CA . VAL A 1 84 ? -1.236 5.330 4.079 1.00 98.31 84 VAL A CA 1
ATOM 632 C C . VAL A 1 84 ? -1.505 6.111 5.362 1.00 98.31 84 VAL A C 1
ATOM 634 O O . VAL A 1 84 ? -0.570 6.356 6.119 1.00 98.31 84 VAL A O 1
ATOM 637 N N . ALA A 1 85 ? -2.752 6.522 5.611 1.00 97.75 85 ALA A N 1
ATOM 638 C CA . ALA A 1 85 ? -3.092 7.374 6.750 1.00 97.75 85 ALA A CA 1
ATOM 639 C C . ALA A 1 85 ? -4.277 6.843 7.561 1.00 97.75 85 ALA A C 1
ATOM 641 O O . ALA A 1 85 ? -4.148 6.655 8.766 1.00 97.75 85 ALA A O 1
ATOM 642 N N . GLU A 1 86 ? -5.416 6.565 6.922 1.00 98.50 86 GLU A N 1
ATOM 643 C CA . GLU A 1 86 ? -6.656 6.247 7.650 1.00 98.50 86 GLU A CA 1
ATOM 644 C C . GLU A 1 86 ? -6.614 4.847 8.275 1.00 98.50 86 GLU A C 1
ATOM 646 O O . GLU A 1 86 ? -6.903 4.686 9.459 1.00 98.50 86 GLU A O 1
ATOM 651 N N . ASN A 1 87 ? -6.201 3.830 7.513 1.00 98.38 87 ASN A N 1
ATOM 652 C CA . ASN A 1 87 ? -6.079 2.469 8.031 1.00 98.38 87 ASN A CA 1
ATOM 653 C C . ASN A 1 87 ? -5.021 2.360 9.141 1.00 98.38 87 ASN A C 1
ATOM 655 O O . ASN A 1 87 ? -5.347 1.787 10.183 1.00 98.38 87 ASN A O 1
ATOM 659 N N . PRO A 1 88 ? -3.802 2.923 8.999 1.00 97.81 88 PRO A N 1
ATOM 660 C CA . PRO A 1 88 ? -2.844 2.961 10.101 1.00 97.81 88 PRO A CA 1
ATOM 661 C C . PRO A 1 88 ? -3.353 3.728 11.329 1.00 97.81 88 PRO A C 1
ATOM 663 O O . PRO A 1 88 ? -3.162 3.253 12.444 1.00 97.81 88 PRO A O 1
ATOM 666 N N . ALA A 1 89 ? -4.032 4.869 11.155 1.00 98.19 89 ALA A N 1
ATOM 667 C CA . ALA A 1 89 ? -4.599 5.622 12.278 1.00 98.19 89 ALA A CA 1
ATOM 668 C C . ALA A 1 89 ? -5.625 4.787 13.057 1.00 98.19 89 ALA A C 1
ATOM 670 O O . ALA A 1 89 ? -5.511 4.670 14.275 1.00 98.19 89 ALA A O 1
ATOM 671 N N . ARG A 1 90 ? -6.547 4.121 12.351 1.00 96.94 90 ARG A N 1
ATOM 672 C CA . ARG A 1 90 ? -7.537 3.214 12.948 1.00 96.94 90 ARG A CA 1
ATOM 673 C C . ARG A 1 90 ? -6.897 2.021 13.661 1.00 96.94 90 ARG A C 1
ATOM 675 O O . ARG A 1 90 ? -7.338 1.641 14.739 1.00 96.94 90 ARG A O 1
ATOM 682 N N . LEU A 1 91 ? -5.835 1.438 13.096 1.00 96.25 91 LEU A N 1
ATOM 683 C CA . LEU A 1 91 ? -5.079 0.358 13.751 1.00 96.25 91 LEU A CA 1
ATOM 684 C C . LEU A 1 91 ? -4.427 0.807 15.066 1.00 96.25 91 LEU A C 1
ATOM 686 O O . LEU A 1 91 ? -4.263 -0.000 15.978 1.00 96.25 91 LEU A O 1
ATOM 690 N N . LEU A 1 92 ? -4.055 2.083 15.155 1.00 97.12 92 LEU A N 1
ATOM 691 C CA . LEU A 1 92 ? -3.437 2.684 16.333 1.00 97.12 92 LEU A CA 1
ATOM 692 C C . LEU A 1 92 ? -4.455 3.330 17.293 1.00 97.12 92 LEU A C 1
ATOM 694 O O . LEU A 1 92 ? -4.045 3.818 18.345 1.00 97.12 92 LEU A O 1
ATOM 698 N N . GLY A 1 93 ? -5.751 3.330 16.959 1.00 97.31 93 GLY A N 1
ATOM 699 C CA . GLY A 1 93 ? -6.808 3.982 17.742 1.00 97.31 93 GLY A CA 1
ATOM 700 C C . GLY A 1 93 ? -6.667 5.506 17.799 1.00 97.31 93 GLY A C 1
ATOM 701 O O . GLY A 1 93 ? -6.828 6.099 18.866 1.00 97.31 93 GLY A O 1
ATOM 702 N N . LEU A 1 94 ? -6.274 6.121 16.680 1.00 96.31 94 LEU A N 1
ATOM 703 C CA . LEU A 1 94 ? -6.026 7.562 16.538 1.00 96.31 94 LEU A CA 1
ATOM 704 C C . LEU A 1 94 ? -7.111 8.292 15.722 1.00 96.31 94 LEU A C 1
ATOM 706 O O . LEU A 1 94 ? -6.903 9.444 15.335 1.00 96.31 94 LEU A O 1
ATOM 710 N N . ASP A 1 95 ? -8.214 7.610 15.418 1.00 77.12 95 ASP A N 1
ATOM 711 C CA . ASP A 1 95 ? -9.381 8.081 14.664 1.00 77.12 95 ASP A CA 1
ATOM 712 C C . ASP A 1 95 ? -10.438 8.820 15.507 1.00 77.12 95 ASP A C 1
ATOM 714 O O . ASP A 1 95 ? -10.616 8.505 16.707 1.00 77.12 95 ASP A O 1
#

Sequence (95 aa):
MADQTALADEGAILEKDMNTLGPPWHSVTLDAMVKAIREVGPARCVLATDYGQLHSPSPVEGLRIFIQLCLEQGITEAEIRTMVAENPARLLGLD

Radius of gyration: 12.99 Å; chains: 1; bounding box: 34×26×30 Å

Secondary structure (DSSP, 8-state):
-HHHHHHHHTTPPEEEEGGGGSTTT--S-HHHHHHHHHHH-GGGEEEE----STTSPPHHHHHHHHHHHHHHTT--HHHHHIIIIIHHHHHTT--

Foldseek 3Di:
DVVLLVVVVVVAAAEQELVCCDDVNNVDHLVRSLVSCVVNDLLRYAYFHPDDDPPDDDRVVSLVVNLVSNVVVPDDPVSNCNRHPVNVCVVVVND